Protein AF-A0A916EHY3-F1 (afdb_monomer_lite)

Foldseek 3Di:
DPDDDLCQPLVSLLVVLLPDDPVVLLVQLPVDVSSVVSSLVNLVVVLVVLVVVLVVLVVVLVVVLVVQCVVCVPCVVSSVVVNVVSVVVSLVVNLVSLVVNLSSLVSCLVSVVDDPVSNVLSVQSVVCNVVSHRSPPD

Sequence (138 aa):
MLSYNPLEEPDTIAEIVQKLPLEVLDKFCWINSTWYKEIQHELRRRWKIQVLEYQKLDNEQELEMEEVERKYPNDEFMQGYLHCEIWGTYIKRELEEAKKQVEIESYLLRNGMLYEQEKEMVKYNIQQIAKNEIPWDV

pLDDT: mean 93.17, std 7.01, range [50.31, 97.75]

Organism: NCBI:txid588596

Structure (mmCIF, N/CA/C/O backbone):
data_AF-A0A916EHY3-F1
#
_entry.id   AF-A0A916EHY3-F1
#
loop_
_atom_site.group_PDB
_atom_site.id
_atom_site.type_symbol
_atom_site.label_atom_id
_atom_site.label_alt_id
_atom_site.label_comp_id
_atom_site.label_asym_id
_atom_site.label_entity_id
_atom_site.label_seq_id
_atom_site.pdbx_PDB_ins_code
_atom_site.Cartn_x
_atom_site.Cartn_y
_atom_site.Cartn_z
_atom_site.occupancy
_atom_site.B_iso_or_equiv
_atom_site.auth_seq_id
_atom_site.auth_comp_id
_atom_site.auth_asym_id
_atom_site.auth_atom_id
_atom_site.pdbx_PDB_model_num
ATOM 1 N N . MET A 1 1 ? -14.968 -4.727 43.218 1.00 50.31 1 MET A N 1
ATOM 2 C CA . MET A 1 1 ? -13.783 -5.321 42.565 1.00 50.31 1 MET A CA 1
ATOM 3 C C . MET A 1 1 ? -13.827 -4.911 41.109 1.00 50.31 1 MET A C 1
ATOM 5 O O . MET A 1 1 ? -14.800 -5.254 40.454 1.00 50.31 1 MET A O 1
ATOM 9 N N . LEU A 1 2 ? -12.850 -4.141 40.630 1.00 60.66 2 LEU A N 1
ATOM 10 C CA . LEU A 1 2 ? -12.636 -3.996 39.189 1.00 60.66 2 LEU A CA 1
ATOM 11 C C . LEU A 1 2 ? -11.987 -5.302 38.723 1.00 60.66 2 LEU A C 1
ATOM 13 O O . LEU A 1 2 ? -10.916 -5.657 39.212 1.00 60.66 2 LEU A O 1
ATOM 17 N N . SER A 1 3 ? -12.677 -6.065 37.878 1.00 75.00 3 SER A N 1
ATOM 18 C CA . SER A 1 3 ? -12.089 -7.228 37.218 1.00 75.00 3 SER A CA 1
ATOM 19 C C . SER A 1 3 ? -11.080 -6.727 36.193 1.00 75.00 3 SER A C 1
ATOM 21 O O . SER A 1 3 ? -11.441 -5.955 35.310 1.00 75.00 3 SER A O 1
ATOM 23 N N . TYR A 1 4 ? -9.827 -7.148 36.324 1.00 77.50 4 TYR A N 1
ATOM 24 C CA . TYR A 1 4 ? -8.790 -6.873 35.339 1.00 77.50 4 TYR A CA 1
ATOM 25 C C . TYR A 1 4 ? -9.188 -7.459 33.976 1.00 77.50 4 TYR A C 1
ATOM 27 O O . TYR A 1 4 ? -9.462 -8.657 33.883 1.00 77.50 4 TYR A O 1
ATOM 35 N N . ASN A 1 5 ? -9.239 -6.614 32.945 1.00 80.44 5 ASN A N 1
ATOM 36 C CA . ASN A 1 5 ? -9.521 -7.017 31.573 1.00 80.44 5 ASN A CA 1
ATOM 37 C C . ASN A 1 5 ? -8.302 -6.702 30.688 1.00 80.44 5 ASN A C 1
ATOM 39 O O . ASN A 1 5 ? -8.114 -5.545 30.314 1.00 80.44 5 ASN A O 1
ATOM 43 N N . PRO A 1 6 ? -7.486 -7.700 30.313 1.00 79.00 6 PRO A N 1
ATOM 44 C CA . PRO A 1 6 ? -6.306 -7.470 29.478 1.00 79.00 6 PRO A CA 1
ATOM 45 C C . PRO A 1 6 ? -6.656 -6.957 28.068 1.00 79.00 6 PRO A C 1
ATOM 47 O O . PRO A 1 6 ? -5.804 -6.390 27.396 1.00 79.00 6 PRO A O 1
ATOM 50 N N . LEU A 1 7 ? -7.914 -7.078 27.618 1.00 83.81 7 LEU A N 1
ATOM 51 C CA . LEU A 1 7 ? -8.386 -6.527 26.335 1.00 83.81 7 LEU A CA 1
ATOM 52 C C . LEU A 1 7 ? -8.690 -5.019 26.380 1.00 83.81 7 LEU A C 1
ATOM 54 O O . LEU A 1 7 ? -9.231 -4.471 25.416 1.00 83.81 7 LEU A O 1
ATOM 58 N N . GLU A 1 8 ? -8.373 -4.359 27.494 1.00 83.94 8 GLU A N 1
ATOM 59 C CA . GLU A 1 8 ? -8.387 -2.901 27.648 1.00 83.94 8 GLU A CA 1
ATOM 60 C C . GLU 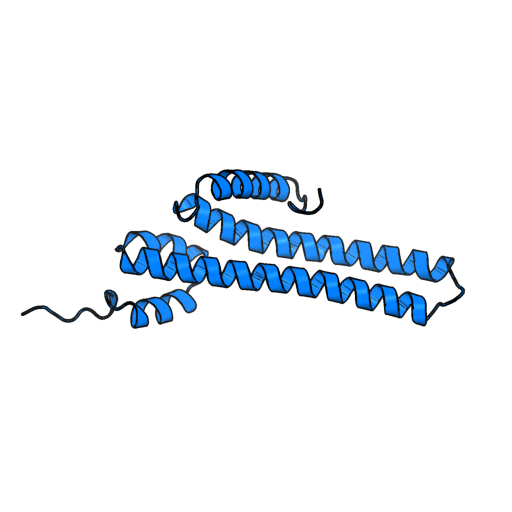A 1 8 ? -6.971 -2.314 27.750 1.00 83.94 8 GLU A C 1
ATOM 62 O O . GLU A 1 8 ? -6.814 -1.092 27.709 1.00 83.94 8 GLU A O 1
ATOM 67 N N . GLU A 1 9 ? -5.940 -3.161 27.840 1.00 89.88 9 GLU A N 1
ATOM 68 C CA . GLU A 1 9 ? -4.549 -2.724 27.907 1.00 89.88 9 GLU A CA 1
ATOM 69 C C . GLU A 1 9 ? -3.984 -2.421 26.514 1.00 89.88 9 GLU A C 1
ATOM 71 O O . GLU A 1 9 ? -4.003 -3.303 25.651 1.00 89.88 9 GLU A O 1
ATOM 76 N N . PRO A 1 10 ? -3.430 -1.215 26.287 1.00 90.44 10 PRO A N 1
ATOM 77 C CA . PRO A 1 10 ? -2.875 -0.832 24.991 1.00 90.44 10 PRO A CA 1
ATOM 78 C C . PRO A 1 10 ? -1.814 -1.805 24.467 1.00 90.44 10 PRO A C 1
ATOM 80 O O . PRO A 1 10 ? -1.905 -2.221 23.318 1.00 90.44 10 PRO A O 1
ATOM 83 N N . ASP A 1 11 ? -0.867 -2.230 25.310 1.00 92.25 11 ASP A N 1
ATOM 84 C CA . ASP A 1 11 ? 0.237 -3.108 24.895 1.00 92.25 11 ASP A CA 1
ATOM 85 C C . ASP A 1 11 ? -0.274 -4.481 24.431 1.00 92.25 11 ASP A C 1
ATOM 87 O O . ASP A 1 11 ? 0.088 -4.966 23.357 1.00 92.25 11 ASP A O 1
ATOM 91 N N . THR A 1 12 ? -1.196 -5.074 25.197 1.00 93.06 12 THR A N 1
ATOM 92 C CA . THR A 1 12 ? -1.841 -6.344 24.841 1.00 93.06 12 THR A CA 1
ATOM 93 C C . THR A 1 12 ? -2.628 -6.216 23.532 1.00 93.06 12 THR A C 1
ATOM 95 O O . THR A 1 12 ? -2.543 -7.086 22.662 1.00 93.06 12 THR A O 1
ATOM 98 N N . ILE A 1 13 ? -3.376 -5.123 23.351 1.00 93.50 13 ILE A N 1
ATOM 99 C CA . ILE A 1 13 ? -4.131 -4.866 22.117 1.00 93.50 13 ILE A CA 1
ATOM 100 C C . ILE A 1 13 ? -3.180 -4.680 20.930 1.00 93.50 13 ILE A C 1
ATOM 102 O O . ILE A 1 13 ? -3.425 -5.260 19.873 1.00 93.50 13 ILE A O 1
ATOM 106 N N . ALA A 1 14 ? -2.089 -3.929 21.090 1.00 93.44 14 ALA A N 1
ATOM 107 C CA . ALA A 1 14 ? -1.103 -3.691 20.042 1.00 93.44 14 ALA A CA 1
ATOM 108 C C . ALA A 1 14 ? -0.482 -5.006 19.543 1.00 93.44 14 ALA A C 1
ATOM 110 O O . ALA A 1 14 ? -0.409 -5.238 18.333 1.00 93.44 14 ALA A O 1
ATOM 111 N N . GLU A 1 15 ? -0.106 -5.911 20.454 1.00 94.69 15 GLU A N 1
ATOM 112 C CA . GLU A 1 15 ? 0.408 -7.238 20.092 1.00 94.69 15 GLU A CA 1
ATOM 113 C C . GLU A 1 15 ? -0.609 -8.087 19.319 1.00 94.69 15 GLU A C 1
ATOM 115 O O . GLU A 1 15 ? -0.234 -8.836 18.410 1.00 94.69 15 GLU A O 1
ATOM 120 N N . ILE A 1 16 ? -1.893 -7.996 19.678 1.00 94.62 16 ILE A N 1
ATOM 121 C CA . ILE A 1 16 ? -2.971 -8.699 18.976 1.00 94.62 16 ILE A CA 1
ATOM 122 C C . ILE A 1 16 ? -3.144 -8.105 17.578 1.00 94.62 16 ILE A C 1
ATOM 124 O O . ILE A 1 16 ? -3.078 -8.831 16.587 1.00 94.62 16 ILE A O 1
ATOM 128 N N . VAL A 1 17 ? -3.322 -6.787 17.490 1.00 94.94 17 VAL A N 1
ATOM 129 C CA . VAL A 1 17 ? -3.570 -6.038 16.252 1.00 94.94 17 VAL A CA 1
ATOM 130 C C . VAL A 1 17 ? -2.466 -6.280 15.215 1.00 94.94 17 VAL A C 1
ATOM 132 O O . VAL A 1 17 ? -2.769 -6.535 14.049 1.00 94.94 17 VAL A O 1
ATOM 135 N N . GLN A 1 18 ? -1.197 -6.323 15.630 1.00 95.00 18 GLN A N 1
ATOM 136 C CA . GLN A 1 18 ? -0.071 -6.629 14.736 1.00 95.00 18 GLN A CA 1
ATOM 137 C C . GLN A 1 18 ? -0.182 -7.992 14.039 1.00 95.00 18 GLN A C 1
ATOM 139 O O . GLN A 1 18 ? 0.310 -8.151 12.923 1.00 95.00 18 GLN A O 1
ATOM 144 N N . LYS A 1 19 ? -0.824 -8.978 14.674 1.00 95.88 19 LYS A N 1
ATOM 145 C CA . LYS A 1 19 ? -0.950 -10.351 14.158 1.00 95.88 19 LYS A CA 1
ATOM 146 C C . LYS A 1 19 ? -2.200 -10.559 13.303 1.00 95.88 19 LYS A C 1
ATOM 148 O O . LYS A 1 19 ? -2.344 -11.614 12.688 1.00 95.88 19 LYS A O 1
ATOM 153 N N . LEU A 1 20 ? -3.113 -9.589 13.271 1.00 95.00 20 LEU A N 1
ATOM 154 C CA . LEU A 1 20 ? -4.374 -9.706 12.547 1.00 95.00 20 LEU A CA 1
ATOM 155 C C . LEU A 1 20 ? -4.239 -9.250 11.085 1.00 95.00 20 LEU A C 1
ATOM 157 O O . LEU A 1 20 ? -3.527 -8.282 10.794 1.00 95.00 20 LEU A O 1
ATOM 161 N N . PRO A 1 21 ? -4.937 -9.905 10.144 1.00 94.44 21 PRO A N 1
ATOM 162 C CA . PRO A 1 21 ? -4.974 -9.472 8.751 1.00 94.44 21 PRO A CA 1
ATOM 163 C C . PRO A 1 21 ? -5.851 -8.214 8.584 1.00 94.44 21 PRO A C 1
ATOM 165 O O . PRO A 1 21 ? -6.671 -7.901 9.454 1.00 94.44 21 PRO A O 1
ATOM 168 N N . LEU A 1 22 ? -5.662 -7.471 7.485 1.00 92.38 22 LEU A N 1
ATOM 169 C CA . LEU A 1 22 ? -6.301 -6.161 7.264 1.00 92.38 22 LEU A CA 1
ATOM 170 C C . LEU A 1 22 ? -7.835 -6.236 7.336 1.00 92.38 22 LEU A C 1
ATOM 172 O O . LEU A 1 22 ? -8.463 -5.398 7.984 1.00 92.38 22 LEU A O 1
ATOM 176 N N . GLU A 1 23 ? -8.436 -7.280 6.763 1.00 91.00 23 GLU A N 1
ATOM 177 C CA . GLU A 1 23 ? -9.892 -7.474 6.712 1.00 91.00 23 GLU A CA 1
ATOM 178 C C . GLU A 1 23 ? -10.507 -7.693 8.100 1.00 91.00 23 GLU A C 1
ATOM 180 O O . GLU A 1 23 ? -11.710 -7.507 8.309 1.00 91.00 23 GLU A O 1
ATOM 185 N N . VAL A 1 24 ? -9.691 -8.134 9.058 1.00 92.44 24 VAL A N 1
ATOM 186 C CA . VAL A 1 24 ? -10.113 -8.387 10.435 1.00 92.44 24 VAL A CA 1
ATOM 187 C C . VAL A 1 24 ? -9.968 -7.131 11.292 1.00 92.44 24 VAL A C 1
ATOM 189 O O . VAL A 1 24 ? -10.826 -6.887 12.140 1.00 92.44 24 VAL A O 1
ATOM 192 N N . LEU A 1 25 ? -8.948 -6.303 11.043 1.00 92.00 25 LEU A N 1
ATOM 193 C CA . LEU A 1 25 ? -8.742 -5.038 11.761 1.00 92.00 25 LEU A CA 1
ATOM 194 C C . LEU A 1 25 ? -9.955 -4.106 11.659 1.00 92.00 25 LEU A C 1
ATOM 196 O O . LEU A 1 25 ? -10.358 -3.500 12.650 1.00 92.00 25 LEU A O 1
ATOM 200 N N . ASP A 1 26 ? -10.593 -4.063 10.492 1.00 87.06 26 ASP A N 1
ATOM 201 C CA . ASP A 1 26 ? -11.805 -3.273 10.247 1.00 87.06 26 ASP A CA 1
ATOM 202 C C . ASP A 1 26 ? -12.964 -3.583 11.198 1.00 87.06 26 ASP A C 1
ATOM 204 O O . ASP A 1 26 ? -13.741 -2.709 11.567 1.00 87.06 26 ASP A O 1
ATOM 208 N N . LYS A 1 27 ? -13.083 -4.843 11.618 1.00 88.38 27 LYS A N 1
ATOM 209 C CA . LYS A 1 27 ? -14.197 -5.293 12.459 1.00 88.38 27 LYS A CA 1
ATOM 210 C C . LYS A 1 27 ? -14.007 -4.894 13.918 1.00 88.38 27 LYS A C 1
ATOM 212 O O . LYS A 1 27 ? -14.983 -4.791 14.655 1.00 88.38 27 LYS A O 1
ATOM 217 N N . PHE A 1 28 ? -12.761 -4.695 14.340 1.00 89.94 28 PHE A N 1
ATOM 218 C CA . PHE A 1 28 ? -12.404 -4.502 15.743 1.00 89.94 28 PHE A CA 1
ATOM 219 C C . PHE A 1 28 ? -12.150 -3.044 16.129 1.00 89.94 28 PHE A C 1
ATOM 221 O O . PHE A 1 28 ? -12.137 -2.729 17.319 1.00 89.94 28 PHE A O 1
ATOM 228 N N . CYS A 1 29 ? -12.021 -2.132 15.162 1.00 86.50 29 CYS A N 1
ATOM 229 C CA . CYS A 1 29 ? -11.7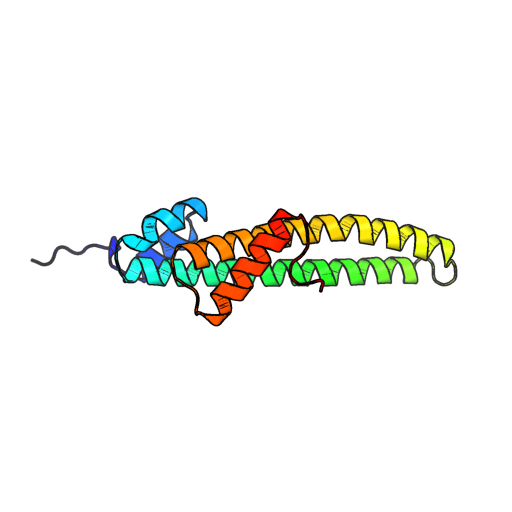53 -0.717 15.441 1.00 86.50 29 CYS A CA 1
ATOM 230 C C . CYS A 1 29 ? -12.888 -0.009 16.202 1.00 86.50 29 CYS A C 1
ATOM 232 O O . 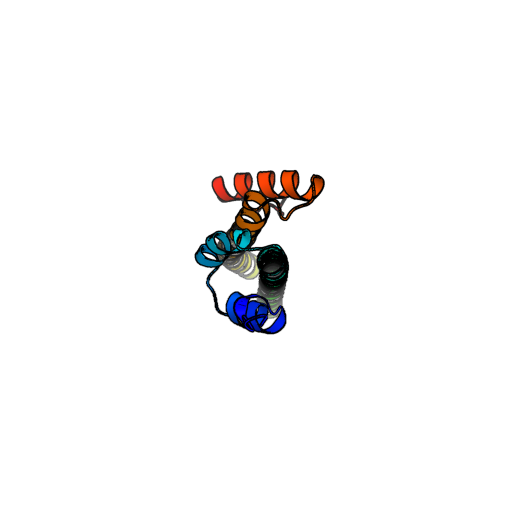CYS A 1 29 ? -12.661 1.047 16.783 1.00 86.50 29 CYS A O 1
ATOM 234 N N . TRP A 1 30 ? -14.076 -0.616 16.274 1.00 87.88 30 TRP A N 1
ATOM 235 C CA . TRP A 1 30 ? -15.251 -0.075 16.961 1.00 87.88 30 TRP A CA 1
ATOM 236 C C . TRP A 1 30 ? -15.477 -0.625 18.382 1.00 87.88 30 TRP A C 1
ATOM 238 O O . TRP A 1 30 ? -16.473 -0.262 19.003 1.00 87.88 30 TRP A O 1
ATOM 248 N N . ILE A 1 31 ? -14.591 -1.482 18.918 1.00 90.62 31 ILE A N 1
ATOM 249 C CA . ILE A 1 31 ? -14.752 -2.061 20.271 1.00 90.62 31 ILE A CA 1
ATOM 250 C C . ILE A 1 31 ? -14.720 -0.969 21.348 1.00 90.62 31 ILE A C 1
ATOM 252 O O . ILE A 1 31 ? -15.637 -0.852 22.159 1.00 90.62 31 ILE A O 1
ATOM 256 N N . ASN A 1 32 ? -13.639 -0.192 21.386 1.00 91.19 32 ASN A N 1
ATOM 257 C CA . ASN A 1 32 ? -13.468 0.957 22.267 1.00 91.19 32 ASN A CA 1
ATOM 258 C C . ASN A 1 32 ? -12.386 1.890 21.697 1.00 91.19 32 ASN A C 1
ATOM 260 O O . ASN A 1 32 ? -11.754 1.596 20.680 1.00 91.19 32 ASN A O 1
ATOM 264 N N . SER A 1 33 ? -12.159 3.025 22.358 1.00 92.38 33 SER A N 1
ATOM 265 C CA . SER A 1 33 ? -11.196 4.028 21.894 1.00 92.38 33 SER A CA 1
ATOM 266 C C . SER A 1 33 ? -9.742 3.546 21.907 1.00 92.38 33 SER A C 1
ATOM 268 O O . SER A 1 33 ? -8.949 4.045 21.110 1.00 92.38 33 SER A O 1
ATOM 270 N N . THR A 1 34 ? -9.381 2.588 22.766 1.00 93.88 34 THR A N 1
ATOM 271 C CA . THR A 1 34 ? -8.044 1.980 22.783 1.00 93.88 34 THR A CA 1
ATOM 272 C C . THR A 1 34 ? -7.838 1.121 21.539 1.00 93.88 34 THR A C 1
ATOM 274 O O . THR A 1 34 ? -6.892 1.358 20.794 1.00 93.88 34 THR A O 1
ATOM 277 N N . TRP A 1 35 ? -8.773 0.213 21.234 1.00 95.81 35 TRP A N 1
ATOM 278 C CA . TRP A 1 35 ? -8.745 -0.590 20.003 1.00 95.81 35 TRP A CA 1
ATOM 279 C C . TRP A 1 35 ? -8.702 0.275 18.746 1.00 95.81 35 TRP A C 1
ATOM 281 O O . TRP A 1 35 ? -7.905 0.013 17.849 1.00 95.81 35 TRP A O 1
ATOM 291 N N . TYR A 1 36 ? -9.510 1.338 18.700 1.00 95.19 36 TYR A N 1
ATOM 292 C CA . TYR A 1 36 ? -9.497 2.286 17.588 1.00 95.19 36 TYR A CA 1
ATOM 293 C C . TYR A 1 36 ? -8.101 2.884 17.353 1.00 95.19 36 TYR A C 1
ATOM 295 O O . TYR A 1 36 ? -7.617 2.891 16.221 1.00 95.19 36 TYR A O 1
ATOM 303 N N . LYS A 1 37 ? -7.440 3.365 18.417 1.00 94.69 37 LYS A N 1
ATOM 304 C CA . LYS A 1 37 ? -6.106 3.980 18.328 1.00 94.69 37 LYS A CA 1
ATOM 305 C C . LYS A 1 37 ? -5.041 2.977 17.908 1.00 94.69 37 LYS A C 1
ATOM 307 O O . LYS A 1 37 ? -4.279 3.271 16.993 1.00 94.69 37 LYS A O 1
ATOM 312 N N . GLU A 1 38 ? -5.010 1.798 18.524 1.00 96.50 38 GLU A N 1
ATOM 313 C CA . GLU A 1 38 ? -4.012 0.775 18.188 1.00 96.50 38 GLU A CA 1
ATOM 314 C C . GLU A 1 38 ? -4.171 0.279 16.746 1.00 96.50 38 GLU A C 1
ATOM 316 O O . GLU A 1 38 ? -3.188 0.137 16.019 1.00 96.50 38 GLU A O 1
ATOM 321 N N . ILE A 1 39 ? -5.410 0.114 16.274 1.00 96.19 39 ILE A N 1
ATOM 322 C CA . ILE A 1 39 ? -5.677 -0.243 14.875 1.00 96.19 39 ILE A CA 1
ATOM 323 C C . ILE A 1 39 ? -5.271 0.888 13.929 1.00 96.19 39 ILE A C 1
ATOM 325 O O . ILE A 1 39 ? -4.640 0.625 12.904 1.00 96.19 39 ILE A O 1
ATOM 329 N N . GLN A 1 40 ? -5.565 2.146 14.267 1.00 96.06 40 GLN A N 1
ATOM 330 C CA . GLN A 1 40 ? -5.113 3.290 13.475 1.00 96.06 40 GLN A CA 1
ATOM 331 C C . GLN A 1 40 ? -3.579 3.339 13.381 1.00 96.06 40 GLN A C 1
ATOM 333 O O . GLN A 1 40 ? -3.034 3.589 12.301 1.00 96.06 40 GLN A O 1
ATOM 338 N N . HIS A 1 41 ? -2.876 3.090 14.488 1.00 95.94 41 HIS A N 1
ATOM 339 C CA . HIS A 1 41 ? -1.417 3.035 14.516 1.00 95.94 41 HIS A CA 1
ATOM 340 C C . HIS A 1 41 ? -0.867 1.906 13.644 1.00 95.94 41 HIS A C 1
ATOM 342 O O . HIS A 1 41 ? 0.046 2.148 12.852 1.00 95.94 41 HIS A O 1
ATOM 348 N N . GLU A 1 42 ? -1.444 0.708 13.723 1.00 97.06 42 GLU A N 1
ATOM 349 C CA . GLU A 1 42 ? -1.006 -0.428 12.911 1.00 97.06 42 GLU A CA 1
ATOM 350 C C . GLU A 1 42 ? -1.290 -0.224 11.418 1.00 97.06 42 GLU A C 1
ATOM 352 O O . GLU A 1 42 ? -0.411 -0.479 10.595 1.00 97.06 42 GLU A O 1
ATOM 357 N N . LEU A 1 43 ? -2.460 0.302 11.041 1.00 96.75 43 LEU A N 1
ATOM 358 C CA . LEU A 1 43 ? -2.756 0.622 9.640 1.00 96.75 43 LEU A CA 1
ATOM 359 C C . LEU A 1 43 ? -1.767 1.659 9.089 1.00 96.75 43 LEU A C 1
ATOM 361 O O . LEU A 1 43 ? -1.225 1.475 8.001 1.00 96.75 43 LEU A O 1
ATOM 365 N N . ARG A 1 44 ? -1.443 2.705 9.864 1.00 96.38 44 ARG A N 1
ATOM 366 C CA . ARG A 1 44 ? -0.412 3.687 9.480 1.00 96.38 44 ARG A CA 1
ATOM 367 C C . ARG A 1 44 ? 0.981 3.064 9.385 1.00 96.38 44 ARG A C 1
ATOM 369 O O . ARG A 1 44 ? 1.761 3.452 8.518 1.00 96.38 44 ARG A O 1
ATOM 376 N N . ARG A 1 45 ? 1.318 2.114 10.261 1.00 97.19 45 ARG A N 1
ATOM 377 C CA . ARG A 1 45 ? 2.587 1.377 10.202 1.00 97.19 45 ARG A CA 1
ATOM 378 C C . ARG A 1 45 ? 2.677 0.536 8.930 1.00 97.19 45 ARG A C 1
ATOM 380 O O . ARG A 1 45 ? 3.685 0.628 8.235 1.00 97.19 45 ARG A O 1
ATOM 387 N N . ARG A 1 46 ? 1.634 -0.228 8.598 1.00 97.50 46 ARG A N 1
ATOM 388 C CA . ARG A 1 46 ? 1.572 -1.032 7.365 1.00 97.50 46 ARG A CA 1
ATOM 389 C C . ARG A 1 46 ? 1.625 -0.163 6.117 1.00 97.50 46 ARG A C 1
ATOM 391 O O . ARG A 1 46 ? 2.375 -0.481 5.206 1.00 97.50 46 ARG A O 1
ATOM 398 N N . TRP A 1 47 ? 0.918 0.966 6.118 1.00 97.06 47 TRP A N 1
ATOM 399 C CA . TRP A 1 47 ? 0.983 1.940 5.031 1.00 97.06 47 TRP A CA 1
ATOM 400 C C . TRP A 1 47 ? 2.416 2.442 4.806 1.00 97.06 47 TRP A C 1
ATOM 402 O O . TRP A 1 47 ? 2.909 2.405 3.686 1.00 97.06 47 TRP A O 1
ATOM 412 N N . LYS A 1 48 ? 3.139 2.815 5.873 1.00 97.06 48 LYS A N 1
ATOM 413 C CA . LYS A 1 48 ? 4.551 3.227 5.762 1.00 97.06 48 LYS A CA 1
ATOM 414 C C . LYS A 1 48 ? 5.452 2.120 5.219 1.00 97.06 48 LYS A C 1
ATOM 416 O O . LYS A 1 48 ? 6.344 2.412 4.434 1.00 97.06 48 LYS A O 1
ATOM 421 N N . ILE A 1 49 ? 5.245 0.874 5.647 1.00 96.75 49 ILE A N 1
ATOM 422 C CA . ILE A 1 49 ? 5.992 -0.275 5.111 1.00 96.75 49 ILE A CA 1
ATOM 423 C C . ILE A 1 49 ? 5.732 -0.403 3.609 1.00 96.75 49 ILE A C 1
ATOM 425 O O . ILE A 1 49 ? 6.679 -0.546 2.848 1.00 96.75 49 ILE A O 1
ATOM 429 N N . GLN A 1 50 ? 4.475 -0.281 3.188 1.00 96.00 50 GLN A N 1
ATOM 430 C CA . GLN A 1 50 ? 4.090 -0.400 1.788 1.00 96.00 50 GLN A CA 1
ATOM 431 C C . GLN A 1 50 ? 4.692 0.711 0.911 1.00 96.00 50 GLN A C 1
ATOM 433 O O . GLN A 1 50 ? 5.202 0.423 -0.167 1.00 96.00 50 GLN A O 1
ATOM 438 N N . VAL A 1 51 ? 4.733 1.954 1.405 1.00 94.12 51 VAL A N 1
ATOM 439 C CA . VAL A 1 51 ? 5.434 3.067 0.734 1.00 94.12 51 VAL A CA 1
ATOM 440 C C . VAL A 1 51 ? 6.925 2.759 0.558 1.00 94.12 51 VAL A C 1
ATOM 442 O O . VAL A 1 51 ? 7.496 3.030 -0.495 1.00 94.12 51 VAL A O 1
ATOM 445 N N . LEU A 1 52 ? 7.568 2.172 1.572 1.00 95.81 52 LEU A N 1
ATOM 446 C CA . LEU A 1 52 ? 8.980 1.790 1.485 1.00 95.81 52 LEU A CA 1
ATOM 447 C C . LEU A 1 52 ? 9.213 0.636 0.502 1.00 95.81 52 LEU A C 1
ATOM 449 O O . LEU A 1 52 ? 10.238 0.626 -0.170 1.00 95.81 52 LEU A O 1
ATOM 453 N N . GLU A 1 53 ? 8.301 -0.334 0.412 1.00 95.31 53 GLU A N 1
ATOM 454 C CA . GLU A 1 53 ? 8.385 -1.404 -0.593 1.00 95.31 53 GLU A CA 1
ATOM 455 C C . GLU A 1 53 ? 8.269 -0.846 -2.016 1.00 95.31 53 GLU A C 1
ATOM 457 O O . GLU A 1 53 ? 9.060 -1.220 -2.878 1.00 95.31 53 GLU A O 1
ATOM 462 N N . TYR A 1 54 ? 7.377 0.123 -2.243 1.00 92.62 54 TYR A N 1
ATOM 463 C CA . TYR A 1 54 ? 7.290 0.825 -3.526 1.00 92.62 54 TYR A CA 1
ATOM 464 C C . TYR A 1 54 ? 8.603 1.545 -3.878 1.00 92.62 54 TYR A C 1
ATOM 466 O O . TYR A 1 54 ? 9.125 1.397 -4.975 1.00 92.62 54 TYR A O 1
ATOM 474 N N . GLN A 1 55 ? 9.206 2.263 -2.926 1.00 91.38 55 GLN A N 1
ATOM 475 C CA . GLN A 1 55 ? 10.496 2.934 -3.147 1.00 91.38 55 GLN A CA 1
ATOM 476 C C . GLN A 1 55 ? 11.648 1.959 -3.415 1.00 91.38 55 GLN A C 1
ATOM 478 O O . GLN A 1 55 ? 12.577 2.273 -4.154 1.00 91.38 55 GLN A O 1
ATOM 483 N N . LYS A 1 56 ? 11.641 0.775 -2.795 1.00 95.12 56 LYS A N 1
ATOM 484 C CA . LYS A 1 56 ? 12.640 -0.259 -3.106 1.00 95.12 56 LYS A CA 1
ATOM 485 C C . LYS A 1 56 ? 12.487 -0.761 -4.534 1.00 95.12 56 LYS A C 1
ATOM 487 O O . LYS A 1 56 ? 13.502 -1.020 -5.167 1.00 95.12 56 LYS A O 1
ATOM 492 N N . LEU A 1 57 ? 11.250 -0.901 -5.004 1.00 94.44 57 LEU A N 1
ATOM 493 C CA . LEU A 1 57 ? 10.953 -1.347 -6.357 1.00 94.44 57 LEU A CA 1
ATOM 494 C C . LEU A 1 57 ? 11.497 -0.362 -7.402 1.00 94.44 57 LEU A C 1
ATOM 496 O O . LEU A 1 57 ? 12.176 -0.795 -8.325 1.00 94.44 57 LEU A O 1
ATOM 500 N N . ASP A 1 58 ? 11.279 0.936 -7.201 1.00 90.94 58 ASP A N 1
ATOM 501 C CA . ASP A 1 58 ? 11.817 2.009 -8.053 1.00 90.94 58 ASP A CA 1
ATOM 502 C C . ASP A 1 58 ? 13.360 1.957 -8.124 1.00 90.94 58 ASP A C 1
ATOM 504 O O . ASP A 1 58 ? 13.951 1.856 -9.198 1.00 90.94 58 ASP A O 1
ATOM 508 N N . ASN A 1 59 ? 14.028 1.852 -6.966 1.00 94.69 59 ASN A N 1
ATOM 509 C CA . ASN A 1 59 ? 15.489 1.688 -6.916 1.00 94.69 59 ASN A CA 1
ATOM 510 C C . ASN A 1 59 ? 15.974 0.397 -7.609 1.00 94.69 59 ASN A C 1
ATOM 512 O O . ASN A 1 59 ? 17.041 0.375 -8.218 1.00 94.69 59 ASN A O 1
ATOM 516 N N . GLU A 1 60 ? 15.235 -0.710 -7.477 1.00 96.62 60 GLU A N 1
ATOM 517 C CA . GLU A 1 60 ? 15.573 -1.982 -8.127 1.00 96.62 60 GLU A CA 1
ATOM 518 C C . GLU A 1 60 ? 15.519 -1.837 -9.655 1.00 96.62 60 GLU A C 1
ATOM 520 O O . GLU A 1 60 ? 16.402 -2.349 -10.341 1.00 96.62 60 GLU A O 1
ATOM 525 N N . GLN A 1 61 ? 14.527 -1.106 -10.173 1.00 95.62 61 GLN A N 1
ATOM 526 C CA . GLN A 1 61 ? 14.392 -0.814 -11.599 1.00 95.62 61 GLN A CA 1
ATOM 527 C C . GLN A 1 61 ? 15.568 0.009 -12.123 1.00 95.62 61 GLN A C 1
ATOM 529 O O . GLN A 1 61 ? 16.145 -0.330 -13.156 1.00 95.62 61 GLN A O 1
ATOM 534 N N . GLU A 1 62 ? 15.921 1.085 -11.416 1.00 95.44 62 GLU A N 1
ATOM 535 C CA . GLU A 1 62 ? 17.032 1.967 -11.783 1.00 95.44 62 GLU A CA 1
ATOM 536 C C . GLU A 1 62 ? 18.344 1.180 -11.880 1.00 95.44 62 GLU A C 1
ATOM 538 O O . GLU A 1 62 ? 19.037 1.241 -12.896 1.00 95.44 62 GLU A O 1
ATOM 543 N N . LEU A 1 63 ? 18.634 0.345 -10.878 1.00 97.19 63 LEU A N 1
ATOM 544 C CA . LEU A 1 63 ? 19.832 -0.495 -10.863 1.00 97.19 63 LEU A CA 1
ATOM 545 C C . LEU A 1 63 ? 19.872 -1.505 -12.018 1.00 97.19 63 LEU A C 1
ATOM 547 O O . LEU A 1 63 ? 20.946 -1.753 -12.574 1.00 97.19 63 LEU A O 1
ATOM 551 N N . GLU A 1 64 ? 18.733 -2.093 -12.391 1.00 96.88 64 GLU A N 1
ATOM 552 C CA . GLU A 1 64 ? 18.665 -3.025 -13.520 1.00 96.88 64 GLU A CA 1
ATOM 553 C C . GLU A 1 64 ? 18.882 -2.299 -14.859 1.00 96.88 64 GLU A C 1
ATOM 555 O O . GLU A 1 64 ? 19.622 -2.786 -15.721 1.00 96.88 64 GLU A O 1
ATOM 560 N N . MET A 1 65 ? 18.320 -1.094 -15.018 1.00 95.19 65 MET A N 1
ATOM 561 C CA . MET A 1 65 ? 18.566 -0.248 -16.191 1.00 95.19 65 MET A CA 1
ATOM 562 C C . MET A 1 65 ? 20.045 0.147 -16.308 1.00 95.19 65 MET A C 1
ATOM 564 O O . MET A 1 65 ? 20.620 0.023 -17.394 1.00 95.19 65 MET A O 1
ATOM 568 N N . GLU A 1 66 ? 20.686 0.536 -15.202 1.00 96.69 66 GLU A N 1
ATOM 569 C CA . GLU A 1 66 ? 22.125 0.826 -15.156 1.00 96.69 66 GLU A CA 1
ATOM 570 C C . GLU A 1 66 ? 22.984 -0.407 -15.489 1.00 96.69 66 GLU A C 1
ATOM 572 O O . GLU A 1 66 ? 24.041 -0.297 -16.123 1.00 96.69 66 GLU A O 1
ATOM 577 N N . GLU A 1 67 ? 22.573 -1.604 -15.057 1.00 97.38 67 GLU A N 1
ATOM 578 C CA . GLU A 1 67 ? 23.278 -2.845 -15.383 1.00 97.38 67 GLU A CA 1
ATOM 579 C C . GLU A 1 67 ? 23.234 -3.134 -16.889 1.00 97.38 67 GLU A C 1
ATOM 581 O O . GLU A 1 67 ? 24.262 -3.503 -17.473 1.00 97.38 67 GLU A O 1
ATOM 586 N N . VAL A 1 68 ? 22.084 -2.911 -17.533 1.00 97.06 68 VAL A N 1
ATOM 587 C CA . VAL A 1 68 ? 21.938 -3.013 -18.992 1.00 97.06 68 VAL A CA 1
ATOM 588 C C . VAL A 1 68 ? 22.886 -2.047 -19.700 1.00 97.06 68 VAL A C 1
ATOM 590 O O . VAL A 1 68 ? 23.640 -2.472 -20.579 1.00 97.06 68 VAL A O 1
ATOM 593 N N . GLU A 1 69 ? 22.912 -0.778 -19.294 1.00 96.44 69 GLU A N 1
ATOM 594 C CA . GLU A 1 69 ? 23.795 0.233 -19.890 1.00 96.44 69 GLU A CA 1
ATOM 595 C C . GLU A 1 69 ? 25.274 -0.141 -19.740 1.00 96.44 69 GLU A C 1
ATOM 597 O O . GLU A 1 69 ? 26.047 -0.073 -20.699 1.00 96.44 69 GLU A O 1
ATOM 602 N N . ARG A 1 70 ? 25.668 -0.632 -18.558 1.00 97.25 70 ARG A N 1
ATOM 603 C CA . ARG A 1 70 ? 27.037 -1.088 -18.280 1.00 97.25 70 ARG A CA 1
ATOM 604 C C . ARG A 1 70 ? 27.435 -2.296 -19.127 1.00 97.25 70 ARG A C 1
ATOM 606 O O . ARG A 1 70 ? 28.594 -2.409 -19.529 1.00 97.25 70 ARG A O 1
ATOM 613 N N . LYS A 1 71 ? 26.500 -3.215 -19.374 1.00 97.75 71 LYS A N 1
ATOM 614 C CA . LYS A 1 71 ? 26.725 -4.434 -20.162 1.00 97.75 71 LYS A CA 1
ATOM 615 C C . LYS A 1 71 ? 26.779 -4.152 -21.665 1.00 97.75 71 LYS A C 1
ATOM 617 O O . LYS A 1 71 ? 27.524 -4.826 -22.377 1.00 97.75 71 LYS A O 1
ATOM 622 N N . TYR A 1 72 ? 26.036 -3.149 -22.130 1.00 96.75 72 TYR A N 1
ATOM 623 C CA . TYR A 1 72 ? 25.892 -2.793 -23.542 1.00 96.75 72 TYR A CA 1
ATOM 624 C C . TYR A 1 72 ? 26.261 -1.324 -23.818 1.00 96.75 72 TYR A C 1
ATOM 626 O O . TYR A 1 72 ? 25.456 -0.597 -24.386 1.00 96.75 72 TYR A O 1
ATOM 634 N N . PRO A 1 73 ? 27.475 -0.850 -23.484 1.00 94.56 73 PRO A N 1
ATOM 635 C CA . PRO A 1 73 ? 27.780 0.586 -23.414 1.00 94.56 73 PRO A CA 1
ATOM 636 C C . PRO A 1 73 ? 27.718 1.349 -24.749 1.00 94.56 73 PRO A C 1
ATOM 638 O O . PRO A 1 73 ? 27.646 2.569 -24.734 1.00 94.56 73 PRO A O 1
ATOM 641 N N . ASN A 1 74 ? 27.766 0.659 -25.895 1.00 95.94 74 ASN A N 1
ATOM 642 C CA . ASN A 1 74 ? 27.706 1.272 -27.232 1.00 95.94 74 ASN A CA 1
ATOM 643 C C . ASN A 1 74 ? 26.665 0.601 -28.147 1.00 95.94 74 ASN A C 1
ATOM 645 O O . ASN A 1 74 ? 26.742 0.733 -29.367 1.00 95.94 74 ASN A O 1
ATOM 649 N N . ASP A 1 75 ? 25.746 -0.181 -27.578 1.00 96.88 75 ASP A N 1
ATOM 650 C CA . ASP A 1 75 ? 24.710 -0.891 -28.330 1.00 96.88 75 ASP A CA 1
ATOM 651 C C . ASP A 1 75 ? 23.335 -0.361 -27.916 1.00 96.88 75 ASP A C 1
ATOM 653 O O . ASP A 1 75 ? 22.625 -0.959 -27.107 1.00 96.88 75 ASP A O 1
ATOM 657 N N . GLU A 1 76 ? 22.988 0.808 -28.460 1.00 95.31 76 GLU A N 1
ATOM 658 C CA . GLU A 1 76 ? 21.721 1.502 -28.187 1.00 95.31 76 GLU A CA 1
ATOM 659 C C . GLU A 1 76 ? 20.502 0.633 -28.521 1.00 95.31 76 GLU A C 1
ATOM 661 O O . GLU A 1 76 ? 19.467 0.728 -27.863 1.00 95.31 76 GLU A O 1
ATOM 666 N N . PHE A 1 77 ? 20.623 -0.246 -29.524 1.00 96.12 77 PHE A N 1
ATOM 667 C CA . PHE A 1 77 ? 19.552 -1.165 -29.890 1.00 96.12 77 PHE A CA 1
ATOM 668 C C . PHE A 1 77 ? 19.296 -2.177 -28.768 1.00 96.12 77 PHE A C 1
ATOM 670 O O . PHE A 1 77 ? 18.150 -2.356 -28.354 1.00 96.12 77 PHE A O 1
ATOM 677 N N . MET A 1 78 ? 20.354 -2.808 -28.245 1.00 96.31 78 MET A N 1
ATOM 678 C CA . MET A 1 78 ? 20.235 -3.753 -27.132 1.00 96.31 78 MET A CA 1
ATOM 679 C C . MET A 1 78 ? 19.817 -3.075 -25.826 1.00 96.31 78 MET A C 1
ATOM 681 O O . MET A 1 78 ? 19.011 -3.650 -25.093 1.00 96.31 78 MET A O 1
ATOM 685 N N . GLN A 1 79 ? 20.310 -1.863 -25.547 1.00 96.25 79 GLN A N 1
ATOM 686 C CA . GLN A 1 79 ? 19.865 -1.078 -24.391 1.00 96.25 79 GLN A CA 1
ATOM 687 C C . GLN A 1 79 ? 18.364 -0.794 -24.469 1.00 96.25 79 GLN A C 1
ATOM 689 O O . GLN A 1 79 ? 17.626 -1.180 -23.567 1.00 96.25 79 GLN A O 1
ATOM 694 N N . GLY A 1 80 ? 17.898 -0.207 -25.577 1.00 96.00 80 GLY A N 1
ATOM 695 C CA . GLY A 1 80 ? 16.490 0.145 -25.752 1.00 96.00 80 GLY A CA 1
ATOM 696 C C . GLY A 1 80 ? 15.561 -1.068 -25.698 1.00 96.00 80 GLY A C 1
ATOM 697 O O . GLY A 1 80 ? 14.515 -1.011 -25.053 1.00 96.00 80 GLY A O 1
ATOM 698 N N . TYR A 1 81 ? 15.956 -2.189 -26.314 1.00 96.12 81 TYR A N 1
ATOM 699 C CA . TYR A 1 81 ? 15.185 -3.433 -26.257 1.00 96.12 81 TYR A CA 1
ATOM 700 C C . TYR A 1 81 ? 15.001 -3.928 -24.812 1.00 96.12 81 TYR A C 1
ATOM 702 O O . TYR A 1 81 ? 13.874 -4.186 -24.390 1.00 96.12 81 TYR A O 1
ATOM 710 N N . LEU A 1 82 ? 16.089 -4.016 -24.040 1.00 96.62 82 LEU A N 1
ATOM 711 C CA . LEU A 1 82 ? 16.049 -4.523 -22.665 1.00 96.62 82 LEU A CA 1
ATOM 712 C C . LEU A 1 82 ? 15.396 -3.532 -21.694 1.00 96.62 82 LEU A C 1
ATOM 714 O O . LEU A 1 82 ? 14.638 -3.951 -20.824 1.00 96.62 82 LEU A O 1
ATOM 718 N N . HIS A 1 83 ? 15.610 -2.225 -21.864 1.00 96.12 83 HIS A N 1
ATOM 719 C CA . HIS A 1 83 ? 14.915 -1.196 -21.082 1.00 96.12 83 HIS A CA 1
ATOM 720 C C . HIS A 1 83 ? 13.395 -1.287 -21.253 1.00 96.12 83 HIS A C 1
ATOM 722 O O . HIS A 1 83 ? 12.668 -1.193 -20.266 1.00 96.12 83 HIS A O 1
ATOM 728 N N . CYS A 1 84 ? 12.892 -1.542 -22.468 1.00 94.31 84 CYS A N 1
ATOM 729 C CA . CYS A 1 84 ? 11.461 -1.776 -22.682 1.00 94.31 84 CYS A CA 1
ATOM 730 C C . CYS A 1 84 ? 10.942 -3.026 -21.946 1.00 94.31 84 CYS A C 1
ATOM 732 O O . CYS A 1 84 ? 9.833 -2.994 -21.405 1.00 94.31 84 CYS A O 1
ATOM 734 N N . GLU A 1 85 ? 11.712 -4.120 -21.917 1.00 94.88 85 GLU A N 1
ATOM 735 C CA . GLU A 1 85 ? 11.342 -5.342 -21.183 1.00 94.88 85 GLU A CA 1
ATOM 736 C C . GLU A 1 85 ? 11.310 -5.118 -19.663 1.00 94.88 85 GLU A C 1
ATOM 738 O O . GLU A 1 85 ? 10.353 -5.538 -18.998 1.00 94.88 85 GLU A O 1
ATOM 743 N N . ILE A 1 86 ? 12.312 -4.412 -19.125 1.00 95.62 86 ILE A N 1
ATOM 744 C CA . ILE A 1 86 ? 12.374 -4.007 -17.714 1.00 95.62 86 ILE A CA 1
ATOM 745 C C . ILE A 1 86 ? 11.153 -3.146 -17.391 1.00 95.62 86 ILE A C 1
ATOM 747 O O . ILE A 1 86 ? 10.351 -3.510 -16.532 1.00 95.62 86 ILE A O 1
ATOM 751 N N . TRP A 1 87 ? 10.927 -2.067 -18.143 1.00 93.12 87 TRP A N 1
ATOM 752 C CA . TRP A 1 87 ? 9.809 -1.151 -17.909 1.00 93.12 87 TRP A CA 1
ATOM 753 C C . TRP A 1 87 ? 8.451 -1.869 -17.908 1.00 93.12 87 TRP A C 1
ATOM 755 O O . TRP A 1 87 ? 7.643 -1.697 -16.996 1.00 93.12 87 TRP A O 1
ATOM 765 N N . GLY A 1 88 ? 8.221 -2.769 -18.872 1.00 93.25 88 GLY A N 1
ATOM 766 C CA . GLY A 1 88 ? 6.991 -3.564 -18.938 1.00 93.25 88 GLY A CA 1
ATOM 767 C C . GLY A 1 88 ? 6.802 -4.549 -17.774 1.00 93.25 88 GLY A C 1
ATOM 768 O O . GLY A 1 88 ? 5.669 -4.949 -17.480 1.00 93.25 88 GLY A O 1
ATOM 769 N N . THR A 1 89 ? 7.885 -4.956 -17.112 1.00 94.69 89 THR A N 1
ATOM 770 C CA . THR A 1 89 ? 7.851 -5.815 -15.921 1.00 94.69 89 THR A CA 1
ATOM 771 C C . THR A 1 89 ? 7.565 -4.996 -14.666 1.00 94.69 89 THR A C 1
ATOM 773 O O . THR A 1 89 ? 6.710 -5.386 -13.864 1.00 94.69 89 THR A O 1
ATOM 776 N N . TYR A 1 90 ? 8.227 -3.849 -14.519 1.00 95.00 90 TYR A N 1
ATOM 777 C CA . TYR A 1 90 ? 8.099 -2.996 -13.341 1.00 95.00 90 TYR A CA 1
ATOM 778 C C . TYR A 1 90 ? 6.749 -2.305 -13.259 1.00 95.00 90 TYR A C 1
ATOM 780 O O . TYR A 1 90 ? 6.130 -2.404 -12.207 1.00 95.00 90 TYR A O 1
ATOM 788 N N . ILE A 1 91 ? 6.187 -1.813 -14.366 1.00 92.81 91 ILE A N 1
ATOM 789 C CA . ILE A 1 91 ? 4.856 -1.179 -14.348 1.00 92.81 91 ILE A CA 1
ATOM 790 C C . ILE A 1 91 ? 3.761 -2.101 -13.783 1.00 92.81 91 ILE A C 1
ATOM 792 O O . ILE A 1 91 ? 2.827 -1.674 -13.105 1.00 92.81 91 ILE A O 1
ATOM 796 N N . LYS A 1 92 ? 3.882 -3.416 -14.017 1.00 93.75 92 LYS A N 1
ATOM 797 C CA . LYS A 1 92 ? 2.965 -4.413 -13.446 1.00 93.75 92 LYS A CA 1
ATOM 798 C C . LYS A 1 92 ? 3.197 -4.590 -11.949 1.00 93.75 92 LYS A C 1
ATOM 800 O O . LYS A 1 92 ? 2.228 -4.696 -11.205 1.00 93.75 92 LYS A O 1
ATOM 805 N N . ARG A 1 93 ? 4.460 -4.655 -11.517 1.00 95.69 93 ARG A N 1
ATOM 806 C CA . ARG A 1 93 ? 4.828 -4.769 -10.097 1.00 95.69 93 ARG A CA 1
ATOM 807 C C . ARG A 1 93 ? 4.387 -3.520 -9.331 1.00 95.69 93 ARG A C 1
ATOM 809 O O . ARG A 1 93 ? 3.751 -3.658 -8.294 1.00 95.69 93 ARG A O 1
ATOM 816 N N . GLU A 1 94 ? 4.637 -2.335 -9.877 1.00 95.00 94 GLU A N 1
ATOM 817 C CA . GLU A 1 94 ? 4.245 -1.044 -9.308 1.00 95.00 94 GLU A CA 1
ATOM 818 C C . GLU A 1 94 ? 2.735 -0.953 -9.129 1.00 95.00 94 GLU A C 1
ATOM 820 O O . GLU A 1 94 ? 2.268 -0.599 -8.048 1.00 95.00 94 GLU A O 1
ATOM 825 N N . LEU A 1 95 ? 1.956 -1.360 -10.138 1.00 95.50 95 LEU A N 1
ATOM 826 C CA . LEU A 1 95 ? 0.501 -1.397 -10.028 1.00 95.50 95 LEU A CA 1
ATOM 827 C C . LEU A 1 95 ? 0.025 -2.335 -8.905 1.00 95.50 95 LEU A C 1
ATOM 829 O O . LEU A 1 95 ? -0.919 -2.005 -8.185 1.00 95.50 95 LEU A O 1
ATOM 833 N N . GLU A 1 96 ? 0.654 -3.499 -8.734 1.00 96.44 96 GLU A N 1
ATOM 834 C CA . GLU A 1 96 ? 0.319 -4.422 -7.642 1.00 96.44 96 GLU A CA 1
ATOM 835 C C . GLU A 1 96 ? 0.700 -3.860 -6.263 1.00 96.44 96 GLU A C 1
ATOM 837 O O . GLU A 1 96 ? -0.086 -3.971 -5.318 1.00 96.44 96 GLU A O 1
ATOM 842 N N 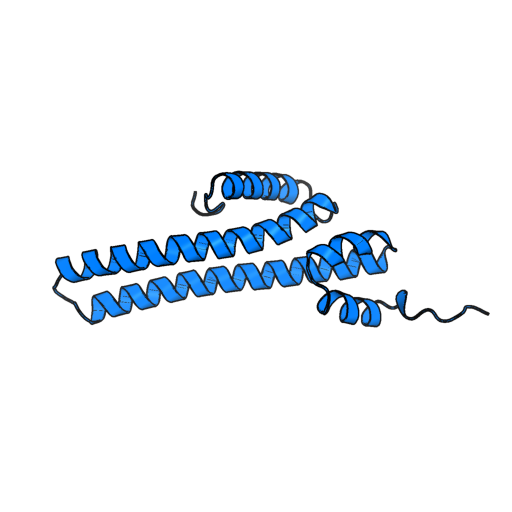. GLU A 1 97 ? 1.851 -3.198 -6.126 1.00 95.81 97 GLU A N 1
ATOM 843 C CA . GLU A 1 97 ? 2.222 -2.525 -4.875 1.00 95.81 97 GLU A CA 1
ATOM 844 C C . GLU A 1 97 ? 1.310 -1.320 -4.577 1.00 95.81 97 GLU A C 1
ATOM 846 O O . GLU A 1 97 ? 0.909 -1.112 -3.427 1.00 95.81 97 GLU A O 1
ATOM 851 N N . ALA A 1 98 ? 0.900 -0.573 -5.605 1.00 96.19 98 ALA A N 1
ATOM 852 C CA . ALA A 1 98 ? -0.047 0.527 -5.477 1.00 96.19 98 ALA A CA 1
ATOM 853 C C . ALA A 1 98 ? -1.429 0.029 -5.022 1.00 96.19 98 ALA A C 1
ATOM 855 O O . ALA A 1 98 ? -2.027 0.620 -4.121 1.00 96.19 98 ALA A O 1
ATOM 856 N N . LYS A 1 99 ? -1.916 -1.105 -5.553 1.00 97.25 99 LYS A N 1
ATOM 857 C CA . LYS A 1 99 ? -3.160 -1.749 -5.085 1.00 97.25 99 LYS A CA 1
ATOM 858 C C . LYS A 1 99 ? -3.110 -2.071 -3.593 1.00 97.25 99 LYS A C 1
ATOM 860 O O . LYS A 1 99 ? -4.059 -1.747 -2.882 1.00 97.25 99 LYS A O 1
ATOM 865 N N . LYS A 1 100 ? -2.012 -2.659 -3.106 1.00 96.81 100 LYS A N 1
ATOM 866 C CA . LYS A 1 100 ? -1.836 -2.973 -1.675 1.00 96.81 100 LYS A CA 1
ATOM 867 C C . LYS A 1 100 ? -1.846 -1.713 -0.810 1.00 96.81 100 LYS A C 1
ATOM 869 O O . LYS A 1 100 ? -2.459 -1.700 0.257 1.00 96.81 100 LYS A O 1
ATOM 874 N N . GLN A 1 101 ? -1.193 -0.640 -1.261 1.00 96.88 101 GLN A N 1
ATOM 875 C CA . GLN A 1 101 ? -1.197 0.626 -0.527 1.00 96.88 101 GLN A CA 1
ATOM 876 C C . GLN A 1 101 ? -2.606 1.216 -0.449 1.00 96.88 101 GLN A C 1
ATOM 878 O O . GLN A 1 101 ? -3.079 1.557 0.637 1.00 96.88 101 GLN A O 1
ATOM 883 N N . VAL A 1 102 ? -3.296 1.282 -1.588 1.00 97.19 102 VAL A N 1
ATOM 884 C CA . VAL A 1 102 ? -4.652 1.832 -1.684 1.00 97.19 102 VAL A CA 1
ATOM 885 C C . VAL A 1 102 ? -5.668 0.980 -0.927 1.00 97.19 102 VAL A C 1
ATOM 887 O O . VAL A 1 102 ? -6.619 1.518 -0.360 1.00 97.19 102 VAL A O 1
ATOM 890 N N . GLU A 1 103 ? -5.455 -0.331 -0.827 1.00 97.50 103 GLU A N 1
ATOM 891 C CA . GLU A 1 103 ? -6.252 -1.189 0.043 1.00 97.50 103 GLU A CA 1
ATOM 892 C C . GLU A 1 103 ? -6.171 -0.712 1.502 1.00 97.50 103 GLU A C 1
ATOM 894 O O . GLU A 1 103 ? -7.210 -0.461 2.115 1.00 97.50 103 GLU A O 1
ATOM 899 N N . ILE A 1 104 ? -4.970 -0.489 2.045 1.00 97.44 104 ILE A N 1
ATOM 900 C CA . ILE A 1 104 ? -4.787 0.036 3.412 1.00 97.44 104 ILE A CA 1
ATOM 901 C C . ILE A 1 104 ? -5.438 1.417 3.567 1.00 97.44 104 ILE A C 1
ATOM 903 O O . ILE A 1 104 ? -6.128 1.680 4.557 1.00 97.44 104 ILE A O 1
ATOM 907 N N . GLU A 1 105 ? -5.253 2.296 2.583 1.00 97.31 105 GLU A N 1
ATOM 908 C CA . GLU A 1 105 ? -5.865 3.627 2.571 1.00 97.31 105 GLU A CA 1
ATOM 909 C C . GLU A 1 105 ? -7.397 3.550 2.596 1.00 97.31 105 GLU A C 1
ATOM 911 O O . GLU A 1 105 ? -8.046 4.320 3.307 1.00 97.31 105 GLU A O 1
ATOM 916 N N . SER A 1 106 ? -7.989 2.574 1.904 1.00 97.06 106 SER A N 1
ATOM 917 C CA . SER A 1 106 ? -9.435 2.356 1.912 1.00 97.06 106 SER A CA 1
ATOM 918 C C . SER A 1 106 ? -9.966 1.993 3.305 1.00 97.06 106 SER A C 1
ATOM 920 O O . SER A 1 106 ? -11.015 2.503 3.710 1.00 97.06 106 SER A O 1
ATOM 922 N N . TYR A 1 107 ? -9.219 1.195 4.081 1.00 96.56 107 TYR A N 1
ATOM 923 C CA . TYR A 1 107 ? -9.550 0.887 5.476 1.00 96.56 107 TYR A CA 1
ATOM 924 C C . TYR A 1 107 ? -9.457 2.134 6.358 1.00 96.56 107 TYR A C 1
ATOM 926 O O . TYR A 1 107 ? -10.342 2.369 7.185 1.00 96.56 107 TYR A O 1
ATOM 934 N N . LEU A 1 108 ? -8.422 2.959 6.169 1.00 96.56 108 LEU A N 1
ATOM 935 C CA . LEU A 1 108 ? -8.278 4.225 6.892 1.00 96.56 108 LEU A CA 1
ATOM 936 C C . LEU A 1 108 ? -9.436 5.187 6.575 1.00 96.56 108 LEU A C 1
ATOM 938 O O . LEU A 1 108 ? -9.985 5.812 7.486 1.00 96.56 108 LEU A O 1
ATOM 942 N N . LEU A 1 109 ? -9.843 5.277 5.306 1.00 96.75 109 LEU A N 1
ATOM 943 C CA . LEU A 1 109 ? -10.957 6.117 4.867 1.00 96.75 109 LEU A CA 1
ATOM 944 C C . LEU A 1 109 ? -12.290 5.631 5.441 1.00 96.75 109 LEU A C 1
ATOM 946 O O . LEU A 1 109 ? -13.013 6.423 6.049 1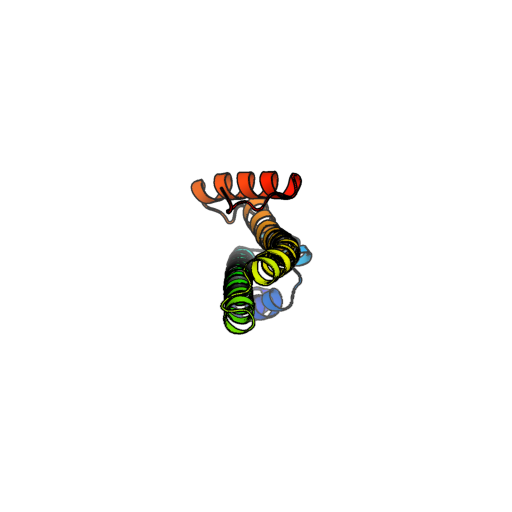.00 96.75 109 LEU A O 1
ATOM 950 N N . ARG A 1 110 ? -12.609 4.339 5.278 1.00 94.25 110 ARG A N 1
ATOM 951 C CA . ARG A 1 110 ? -13.875 3.749 5.744 1.00 94.25 110 ARG A CA 1
ATOM 952 C C . ARG A 1 110 ? -14.066 3.918 7.248 1.00 94.25 110 ARG A C 1
ATOM 954 O O . ARG A 1 110 ? -15.181 4.182 7.688 1.00 94.25 110 ARG A O 1
ATOM 961 N N . ASN A 1 111 ? -12.987 3.808 8.019 1.00 93.94 111 ASN A N 1
ATOM 962 C CA . ASN A 1 111 ? -13.036 3.902 9.476 1.00 93.94 111 ASN A CA 1
ATOM 963 C C . ASN A 1 111 ? -12.909 5.332 10.019 1.00 93.94 111 ASN A C 1
ATOM 965 O O . ASN A 1 111 ? -12.848 5.519 11.230 1.00 93.94 111 ASN A O 1
ATOM 969 N N . GLY A 1 112 ? -12.871 6.352 9.154 1.00 93.50 112 GLY A N 1
ATOM 970 C CA . GLY A 1 112 ? -12.784 7.748 9.591 1.00 93.50 112 GLY A CA 1
ATOM 971 C C . GLY A 1 112 ? -11.441 8.113 10.234 1.00 93.50 112 GLY A C 1
ATOM 972 O O . GLY A 1 112 ? -11.372 9.053 11.021 1.00 93.50 112 GLY A O 1
ATOM 973 N N . MET A 1 113 ? -10.371 7.394 9.887 1.00 95.56 113 MET A N 1
ATOM 974 C CA . MET A 1 113 ? -9.029 7.538 10.471 1.00 95.56 113 MET A CA 1
ATOM 975 C C . MET A 1 113 ? -8.131 8.549 9.735 1.00 95.56 113 MET A C 1
ATOM 977 O O . MET A 1 113 ? -6.940 8.663 10.052 1.00 95.56 113 MET A O 1
ATOM 981 N N . LEU A 1 114 ? -8.705 9.261 8.764 1.00 95.25 114 LEU A N 1
ATOM 982 C CA . LEU A 1 114 ? -8.054 10.247 7.905 1.00 95.25 114 LEU A CA 1
ATOM 983 C C . LEU A 1 114 ? -8.537 11.668 8.215 1.00 95.25 114 LEU A C 1
ATOM 985 O O . LEU A 1 114 ? -9.719 11.890 8.497 1.00 95.25 114 LEU A O 1
ATOM 989 N N . TYR A 1 115 ? -7.635 12.637 8.086 1.00 92.25 115 TYR A N 1
ATOM 990 C CA . TYR A 1 115 ? -7.966 14.060 8.051 1.00 92.25 115 TYR A CA 1
ATOM 991 C C . TYR A 1 115 ? -8.683 14.426 6.741 1.00 92.25 115 TYR A C 1
ATOM 993 O O . TYR A 1 115 ? -8.545 13.732 5.739 1.00 92.25 115 TYR A O 1
ATOM 1001 N N . GLU A 1 116 ? -9.429 15.536 6.713 1.00 89.56 116 GLU A N 1
ATOM 1002 C CA . GLU A 1 116 ? -10.223 15.942 5.533 1.00 89.56 116 GLU A CA 1
ATOM 1003 C C . GLU A 1 116 ? -9.406 16.007 4.233 1.00 89.56 116 GLU A C 1
ATOM 1005 O O . GLU A 1 116 ? -9.848 15.513 3.200 1.00 89.56 116 GLU A O 1
ATOM 1010 N N . GLN A 1 117 ? -8.184 16.540 4.291 1.00 89.25 117 GLN A N 1
ATOM 1011 C CA . GLN A 1 117 ? -7.291 16.597 3.128 1.00 89.25 117 GLN A CA 1
ATOM 1012 C C . GLN A 1 117 ? -6.855 15.200 2.659 1.00 89.25 117 GLN A C 1
ATOM 1014 O O . GLN A 1 117 ? -6.823 14.932 1.460 1.00 89.25 117 GLN A O 1
ATOM 1019 N N . GLU A 1 118 ? -6.565 14.294 3.596 1.00 93.88 118 GLU A N 1
ATOM 1020 C CA . GLU A 1 118 ? -6.182 12.913 3.285 1.00 93.88 118 GLU A CA 1
ATOM 1021 C C . GLU A 1 118 ? -7.353 12.142 2.655 1.00 93.88 118 GLU A C 1
ATOM 1023 O O . GLU A 1 118 ? -7.140 11.320 1.768 1.00 93.88 118 GLU A O 1
ATOM 1028 N N . LYS A 1 119 ? -8.601 12.420 3.063 1.00 96.00 119 LYS A N 1
ATOM 1029 C CA . LYS A 1 119 ? -9.789 11.733 2.528 1.00 96.00 119 LYS A CA 1
ATOM 1030 C C . LYS A 1 119 ? -9.954 11.936 1.027 1.00 96.00 119 LYS A C 1
ATOM 1032 O O . LYS A 1 119 ? -10.236 10.971 0.324 1.00 96.00 119 LYS A O 1
ATOM 1037 N N . GLU A 1 120 ? -9.814 13.166 0.540 1.00 95.06 120 GLU A N 1
ATOM 1038 C CA . GLU A 1 120 ? -9.977 13.457 -0.890 1.00 95.06 120 GLU A CA 1
ATOM 1039 C C . GLU A 1 120 ? -8.865 12.817 -1.727 1.00 95.06 120 GLU A C 1
ATOM 1041 O O . GLU A 1 120 ? -9.147 12.218 -2.764 1.00 95.06 120 GLU A O 1
ATOM 1046 N N . MET A 1 121 ? -7.627 12.842 -1.228 1.00 94.88 121 MET A N 1
ATOM 1047 C CA . MET A 1 121 ? -6.502 12.151 -1.860 1.00 94.88 121 MET A CA 1
ATOM 1048 C C . MET A 1 121 ? -6.746 10.638 -1.942 1.00 94.88 121 MET A C 1
ATOM 1050 O O . MET A 1 121 ? -6.633 10.050 -3.010 1.00 94.88 121 MET A O 1
ATOM 1054 N N . VAL A 1 122 ? -7.173 10.002 -0.849 1.00 96.69 122 VAL A N 1
ATOM 1055 C CA . VAL A 1 122 ? -7.445 8.556 -0.849 1.00 96.69 122 VAL A CA 1
ATOM 1056 C C . VAL A 1 122 ? -8.619 8.194 -1.762 1.00 96.69 122 VAL A C 1
ATOM 1058 O O . VAL A 1 122 ? -8.564 7.186 -2.465 1.00 96.69 122 VAL A O 1
ATOM 1061 N N . LYS A 1 123 ? -9.677 9.016 -1.818 1.00 96.94 123 LYS A N 1
ATOM 1062 C CA . LYS A 1 123 ? -10.772 8.815 -2.784 1.00 96.94 123 LYS A CA 1
ATOM 1063 C C . LYS A 1 123 ? -10.262 8.843 -4.222 1.00 96.94 123 LYS A C 1
ATOM 1065 O O . LYS A 1 123 ? -10.687 8.009 -5.019 1.00 96.94 123 LYS A O 1
ATOM 1070 N N . TYR A 1 124 ? -9.368 9.777 -4.542 1.00 95.88 124 TYR A N 1
ATOM 1071 C CA . TYR A 1 124 ? -8.719 9.832 -5.846 1.00 95.88 124 TYR A CA 1
ATOM 1072 C C . TYR A 1 124 ? -7.906 8.558 -6.108 1.00 95.88 124 TYR A C 1
ATOM 1074 O O . TYR A 1 124 ? -8.130 7.907 -7.126 1.00 95.88 124 TYR A O 1
ATOM 1082 N N . ASN A 1 125 ? -7.064 8.126 -5.165 1.00 96.75 125 ASN A N 1
ATOM 1083 C CA . ASN A 1 125 ? -6.238 6.923 -5.321 1.00 96.75 125 ASN A CA 1
ATOM 1084 C C . ASN A 1 125 ? -7.075 5.662 -5.582 1.00 96.75 125 ASN A C 1
ATOM 1086 O O . ASN A 1 125 ? -6.769 4.878 -6.479 1.00 96.75 125 ASN A O 1
ATOM 1090 N N . ILE A 1 126 ? -8.186 5.501 -4.856 1.00 97.38 126 ILE A N 1
ATOM 1091 C CA . ILE A 1 126 ? -9.143 4.404 -5.070 1.00 97.38 126 ILE A CA 1
ATOM 1092 C C . ILE A 1 126 ? -9.712 4.437 -6.497 1.00 97.38 126 ILE A C 1
ATOM 1094 O O . ILE A 1 126 ? -9.856 3.389 -7.128 1.00 97.38 126 ILE A O 1
ATOM 1098 N N . GLN A 1 127 ? -10.026 5.623 -7.026 1.00 97.25 127 GLN A N 1
ATOM 1099 C CA . GLN A 1 127 ? -10.531 5.770 -8.394 1.00 97.25 127 GLN A CA 1
ATOM 1100 C C . GLN A 1 127 ? -9.475 5.437 -9.454 1.00 97.25 127 GLN A C 1
ATOM 1102 O O . GLN A 1 127 ? -9.832 4.839 -10.468 1.00 97.25 127 GLN A O 1
ATOM 1107 N N . GLN A 1 128 ? -8.210 5.806 -9.236 1.00 96.75 128 GLN A N 1
ATOM 1108 C CA . GLN A 1 128 ? -7.108 5.479 -10.150 1.00 96.75 128 GLN A CA 1
ATOM 1109 C C . GLN A 1 128 ? -6.877 3.965 -10.206 1.00 96.75 128 GLN A C 1
ATOM 1111 O O . GLN A 1 128 ? -6.912 3.364 -11.279 1.00 96.75 1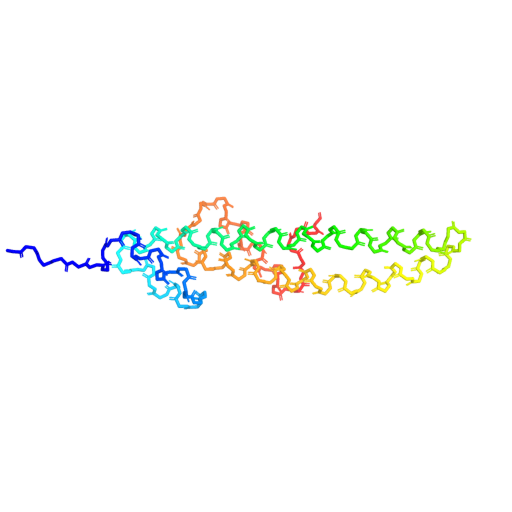28 GLN A O 1
ATOM 1116 N N . ILE A 1 129 ? -6.811 3.302 -9.048 1.00 96.88 129 ILE A N 1
ATOM 1117 C CA . ILE A 1 129 ? -6.651 1.843 -8.991 1.00 96.88 129 ILE A CA 1
ATOM 1118 C C . ILE A 1 129 ? -7.825 1.105 -9.640 1.00 96.88 129 ILE A C 1
ATOM 1120 O O . ILE A 1 129 ? -7.615 0.098 -10.316 1.00 96.88 129 ILE A O 1
ATOM 1124 N N . ALA A 1 130 ? -9.055 1.615 -9.519 1.00 96.00 130 ALA A N 1
ATOM 1125 C CA . ALA A 1 130 ? -10.212 1.038 -10.209 1.00 96.00 130 ALA A CA 1
ATOM 1126 C C . ALA A 1 130 ? -10.085 1.072 -11.747 1.00 96.00 130 ALA A C 1
ATOM 1128 O O . ALA A 1 130 ? -10.736 0.283 -12.433 1.00 96.00 130 ALA A O 1
ATOM 1129 N N . LYS A 1 131 ? -9.238 1.955 -12.288 1.00 96.38 131 LYS A N 1
ATOM 1130 C CA . LYS A 1 131 ? -8.892 2.039 -13.713 1.00 96.38 131 LYS A CA 1
ATOM 1131 C C . LYS A 1 131 ? -7.598 1.299 -14.068 1.00 96.38 131 LYS A C 1
ATOM 1133 O O . LYS A 1 131 ? -7.232 1.279 -15.237 1.00 96.38 131 LYS A O 1
ATOM 1138 N N . ASN A 1 132 ? -6.953 0.644 -13.099 1.00 95.00 132 ASN A N 1
ATOM 1139 C CA . ASN A 1 132 ? -5.599 0.089 -13.203 1.00 95.00 132 ASN A CA 1
ATOM 1140 C C . ASN A 1 132 ? -4.522 1.152 -13.487 1.00 95.00 132 ASN A C 1
ATOM 1142 O O . ASN A 1 132 ? -3.552 0.873 -14.186 1.00 95.00 132 ASN A O 1
ATOM 1146 N N . GLU A 1 133 ? -4.700 2.355 -12.944 1.00 94.81 133 GLU A N 1
ATOM 1147 C CA . GLU A 1 133 ? -3.752 3.467 -13.044 1.00 94.81 133 GLU A CA 1
ATOM 1148 C C . GLU A 1 133 ? -3.038 3.654 -11.695 1.00 94.81 133 GLU A C 1
ATOM 1150 O O . GLU A 1 133 ? -3.659 3.536 -10.632 1.00 94.81 133 GLU A O 1
ATOM 1155 N N . ILE A 1 134 ? -1.730 3.924 -11.734 1.00 93.12 134 ILE A N 1
ATOM 1156 C CA . ILE A 1 134 ? -0.927 4.196 -10.538 1.00 93.12 134 ILE A CA 1
ATOM 1157 C C . ILE A 1 134 ? -1.227 5.635 -10.080 1.00 93.12 134 ILE A C 1
ATOM 1159 O O . ILE A 1 134 ? -1.052 6.565 -10.866 1.00 93.12 134 ILE A O 1
ATOM 1163 N N . PRO A 1 135 ? -1.687 5.863 -8.833 1.00 90.50 135 PRO A N 1
ATOM 1164 C CA . PRO A 1 135 ? -2.194 7.178 -8.430 1.00 90.50 135 PRO A CA 1
ATOM 1165 C C . PRO A 1 135 ? -1.171 8.317 -8.406 1.00 90.50 135 PRO A C 1
ATOM 1167 O O . PRO A 1 135 ? -1.561 9.482 -8.402 1.00 90.50 135 PRO A O 1
ATOM 1170 N N . TRP A 1 136 ? 0.115 7.987 -8.318 1.00 87.94 136 TRP A N 1
ATOM 1171 C CA . TRP A 1 136 ? 1.209 8.941 -8.121 1.00 87.94 136 TRP A CA 1
ATOM 1172 C C . TRP A 1 136 ? 2.018 9.222 -9.396 1.00 87.94 136 TRP A C 1
ATOM 1174 O O . TRP A 1 136 ? 2.862 10.111 -9.363 1.00 87.94 136 TRP A O 1
ATOM 1184 N N . ASP A 1 137 ? 1.715 8.550 -10.511 1.00 78.31 137 ASP A N 1
ATOM 1185 C CA . ASP A 1 137 ? 2.427 8.689 -11.794 1.00 78.31 137 ASP A CA 1
ATOM 1186 C C . ASP A 1 137 ? 1.818 9.784 -12.702 1.00 78.31 137 ASP A C 1
ATOM 1188 O O . ASP A 1 137 ? 1.708 9.614 -13.918 1.00 78.31 137 ASP A O 1
ATOM 1192 N N . VAL A 1 138 ? 1.364 10.898 -12.110 1.00 55.19 138 VAL A N 1
ATOM 1193 C CA . VAL A 1 138 ? 0.666 12.003 -12.811 1.00 55.19 138 VAL A CA 1
ATOM 1194 C C . VAL A 1 138 ? 1.627 13.048 -13.365 1.00 55.19 138 VAL A C 1
ATOM 1196 O O . VAL A 1 138 ? 2.472 13.544 -12.585 1.00 55.19 138 VAL A O 1
#

Secondary structure (DSSP, 8-state):
-----GGG-HHHHHHHHHHS-HHHHHHHTTS-HHHHHHHHHHHHHHHHHHHHHHHHHHHHHHHHHHHHHHHSTT-HHHHHHHHHHHHHHHHHHHHHHHHHHHHHHHHHHHTT-S-HHHHHHHHHHHHHHHTT--TT--

Radius of gyration: 20.64 Å; chains: 1; bounding box: 43×27×72 Å